Protein AF-A0A3C1FG86-F1 (afdb_monomer)

Mean predicted aligned error: 6.29 Å

Sequence (87 aa):
MPVTIPTVLLQVRADGTVDATIDGHPLLPPEGIGRWRRSSLPQIIDHASTDRTIPVRIEVHEVDQTVFTDIISARPRQPTPTVETDP

Structure (mmCIF, N/CA/C/O backbone):
data_AF-A0A3C1FG86-F1
#
_entry.id   AF-A0A3C1FG86-F1
#
loop_
_atom_site.group_PDB
_atom_site.id
_atom_site.type_symbol
_atom_site.label_atom_id
_atom_site.label_alt_id
_atom_site.label_comp_id
_atom_site.label_asym_id
_atom_site.label_entity_id
_atom_site.label_seq_id
_atom_site.pdbx_PDB_ins_code
_atom_site.Cartn_x
_atom_site.Cartn_y
_atom_site.Cartn_z
_atom_site.occupancy
_atom_site.B_iso_or_equiv
_atom_site.auth_seq_id
_atom_site.auth_comp_id
_atom_site.auth_asym_id
_atom_site.auth_atom_id
_atom_site.pdbx_PDB_model_num
ATOM 1 N N . MET A 1 1 ? -15.535 -11.213 18.056 1.00 64.44 1 MET 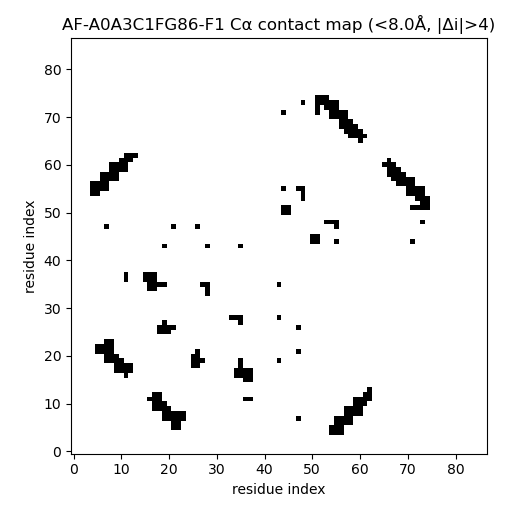A N 1
ATOM 2 C CA . MET A 1 1 ? -15.056 -10.982 16.678 1.00 64.44 1 MET A CA 1
ATOM 3 C C . MET A 1 1 ? -13.536 -10.930 16.729 1.00 64.44 1 MET A C 1
ATOM 5 O O . MET A 1 1 ? -13.039 -10.188 17.570 1.00 64.44 1 MET A O 1
ATOM 9 N N . PRO A 1 2 ? -12.802 -11.744 15.952 1.00 77.31 2 PRO A N 1
ATOM 10 C CA . PRO A 1 2 ? -11.345 -11.640 15.878 1.00 77.31 2 PRO A CA 1
ATOM 11 C C . PRO A 1 2 ? -10.939 -10.279 15.299 1.00 77.31 2 PRO A C 1
ATOM 13 O O . PRO A 1 2 ? -11.617 -9.749 14.418 1.00 77.31 2 PRO A O 1
ATOM 16 N N . VAL A 1 3 ? -9.845 -9.709 15.803 1.00 76.62 3 VAL A N 1
ATOM 17 C CA . VAL A 1 3 ? -9.252 -8.501 15.218 1.00 76.62 3 VAL A CA 1
ATOM 18 C C . VAL A 1 3 ? -8.507 -8.894 13.945 1.00 76.62 3 VAL A C 1
ATOM 20 O O . VAL A 1 3 ? -7.686 -9.808 13.965 1.00 76.62 3 VAL A O 1
ATOM 23 N N . THR A 1 4 ? -8.826 -8.235 12.833 1.00 89.88 4 THR A N 1
ATOM 24 C CA . THR A 1 4 ? -8.155 -8.450 11.543 1.00 89.88 4 THR A CA 1
ATOM 25 C C . THR A 1 4 ? -7.321 -7.216 11.226 1.00 89.88 4 THR A C 1
ATOM 27 O O . THR A 1 4 ? -7.797 -6.097 11.408 1.00 89.88 4 THR A O 1
ATOM 30 N N . ILE A 1 5 ? -6.077 -7.419 10.790 1.00 95.12 5 ILE A N 1
ATOM 31 C CA . ILE A 1 5 ? -5.216 -6.348 10.282 1.00 95.12 5 ILE A CA 1
ATOM 32 C C . ILE A 1 5 ? -5.455 -6.265 8.768 1.00 95.12 5 ILE A C 1
ATOM 34 O O . ILE A 1 5 ? -5.223 -7.276 8.098 1.00 95.12 5 ILE A O 1
ATOM 38 N N . PRO A 1 6 ? -5.901 -5.117 8.223 1.00 96.88 6 PRO A N 1
ATOM 39 C CA . PRO A 1 6 ? -6.057 -4.944 6.783 1.00 96.88 6 PRO A CA 1
ATOM 40 C C . PRO A 1 6 ? -4.754 -5.233 6.042 1.00 96.88 6 PRO A C 1
ATOM 42 O O . PRO A 1 6 ? -3.669 -4.856 6.500 1.00 96.88 6 PRO A O 1
ATOM 45 N N . THR A 1 7 ? -4.857 -5.895 4.895 1.00 98.06 7 THR A N 1
ATOM 46 C CA . THR A 1 7 ? -3.713 -6.215 4.039 1.00 98.06 7 THR A CA 1
ATOM 47 C C . THR A 1 7 ? -3.699 -5.302 2.828 1.00 98.06 7 THR A C 1
ATOM 49 O O . THR A 1 7 ? -4.649 -5.263 2.050 1.00 98.06 7 THR A O 1
ATOM 52 N N . VAL A 1 8 ? -2.595 -4.587 2.652 1.00 98.44 8 VAL A N 1
ATOM 53 C CA . VAL A 1 8 ? -2.343 -3.723 1.506 1.00 98.44 8 VAL A CA 1
ATOM 54 C C . VAL A 1 8 ? -1.351 -4.414 0.585 1.00 98.44 8 VAL A C 1
ATOM 56 O O . VAL A 1 8 ? -0.212 -4.660 0.980 1.00 98.44 8 VAL A O 1
ATOM 59 N N . LEU A 1 9 ? -1.770 -4.698 -0.644 1.00 98.56 9 LEU A N 1
ATOM 60 C CA . LEU A 1 9 ? -0.901 -5.249 -1.680 1.00 98.56 9 LEU A CA 1
ATOM 61 C C . LEU A 1 9 ? -0.508 -4.141 -2.655 1.00 98.56 9 LEU A C 1
ATOM 63 O O . LEU A 1 9 ? -1.380 -3.469 -3.214 1.00 98.56 9 LEU A O 1
ATOM 67 N N . LEU A 1 10 ? 0.796 -3.981 -2.866 1.00 98.50 10 LEU A N 1
ATOM 68 C CA . LEU A 1 10 ? 1.390 -3.028 -3.794 1.00 98.50 10 LEU A CA 1
ATOM 69 C C . LEU A 1 10 ? 2.089 -3.785 -4.922 1.00 98.50 10 LEU A C 1
ATOM 71 O O . LEU A 1 10 ? 3.129 -4.402 -4.703 1.00 98.50 10 LEU A O 1
ATOM 75 N N . GLN A 1 11 ? 1.538 -3.700 -6.129 1.00 98.50 11 GLN A N 1
ATOM 76 C CA . GLN A 1 11 ? 2.146 -4.261 -7.331 1.00 98.50 11 GLN A CA 1
ATOM 77 C C . GLN A 1 11 ? 2.945 -3.174 -8.044 1.00 98.50 11 GLN A C 1
ATOM 79 O O . GLN A 1 11 ? 2.365 -2.256 -8.631 1.00 98.50 11 GLN A O 1
ATOM 84 N N . VAL A 1 12 ? 4.273 -3.270 -8.018 1.00 98.12 12 VAL A N 1
ATOM 85 C CA . VAL A 1 12 ? 5.138 -2.317 -8.716 1.00 98.12 12 VAL A CA 1
ATOM 86 C C . VAL A 1 12 ? 5.265 -2.725 -10.180 1.00 98.12 12 VAL A C 1
ATOM 88 O O . VAL A 1 12 ? 5.603 -3.861 -10.511 1.00 98.12 12 VAL A O 1
ATOM 91 N N . ARG A 1 13 ? 4.986 -1.787 -11.084 1.00 97.94 13 ARG A N 1
ATOM 92 C CA . ARG A 1 13 ? 5.088 -1.987 -12.532 1.00 97.94 13 ARG A CA 1
ATOM 93 C C . ARG A 1 13 ? 6.448 -1.514 -13.045 1.00 97.94 13 ARG A C 1
ATOM 95 O O . ARG A 1 13 ? 7.117 -0.688 -12.426 1.00 97.94 13 ARG A O 1
ATOM 102 N N . ALA A 1 14 ? 6.843 -2.006 -14.219 1.00 96.88 14 ALA A N 1
ATOM 103 C CA . ALA A 1 14 ? 8.129 -1.672 -14.840 1.00 96.88 14 ALA A CA 1
ATOM 104 C C . ALA A 1 14 ? 8.310 -0.170 -15.140 1.00 96.88 14 ALA A C 1
ATOM 106 O O . ALA A 1 14 ? 9.437 0.311 -15.196 1.00 96.88 14 ALA A O 1
ATOM 107 N N . ASP A 1 15 ? 7.217 0.582 -15.299 1.00 96.19 15 ASP A N 1
ATOM 108 C CA . ASP A 1 15 ? 7.235 2.038 -15.490 1.00 96.19 15 ASP A CA 1
ATOM 109 C C . ASP A 1 15 ? 7.344 2.831 -14.167 1.00 96.19 15 ASP A C 1
ATOM 111 O O . ASP A 1 15 ? 7.305 4.063 -14.167 1.00 96.19 15 ASP A O 1
ATOM 115 N N . GLY A 1 16 ? 7.480 2.138 -13.030 1.00 94.12 16 GLY A N 1
ATOM 116 C CA . GLY A 1 16 ? 7.585 2.724 -11.695 1.00 94.12 16 GLY A CA 1
ATOM 117 C C . GLY A 1 16 ? 6.247 3.139 -11.074 1.00 94.12 16 GLY A C 1
ATOM 118 O O . GLY A 1 16 ? 6.243 3.687 -9.964 1.00 94.12 16 GLY A O 1
ATOM 119 N N . THR A 1 17 ? 5.122 2.896 -11.756 1.00 97.38 17 THR A N 1
ATOM 120 C CA . THR A 1 17 ? 3.788 3.039 -11.161 1.00 97.38 17 THR A CA 1
ATOM 121 C C . THR A 1 17 ? 3.478 1.873 -10.228 1.00 97.38 17 THR A C 1
ATOM 123 O O . THR A 1 17 ? 4.096 0.809 -10.302 1.00 97.38 17 THR A O 1
ATOM 126 N N . VAL A 1 18 ? 2.540 2.092 -9.312 1.00 98.31 18 VAL A N 1
ATOM 127 C CA . VAL A 1 18 ? 2.113 1.090 -8.334 1.00 98.31 18 VAL A CA 1
ATOM 128 C C . VAL A 1 18 ? 0.605 0.924 -8.422 1.00 98.31 18 VAL A C 1
ATOM 130 O O . VAL A 1 18 ? -0.128 1.902 -8.307 1.00 98.31 18 VAL A O 1
ATOM 133 N N . ASP A 1 19 ? 0.137 -0.308 -8.587 1.00 98.25 19 ASP A N 1
ATOM 134 C CA . ASP A 1 19 ? -1.267 -0.633 -8.346 1.00 98.25 19 ASP A CA 1
ATOM 135 C C . ASP A 1 19 ? -1.407 -1.050 -6.882 1.00 98.25 19 ASP A C 1
ATOM 137 O O . ASP A 1 19 ? -0.743 -1.982 -6.426 1.00 98.25 19 ASP A O 1
ATOM 141 N N . ALA A 1 20 ? -2.237 -0.328 -6.132 1.00 98.31 20 ALA A N 1
ATOM 142 C CA . ALA A 1 20 ? -2.455 -0.574 -4.714 1.00 98.31 20 ALA A CA 1
ATOM 143 C C . ALA A 1 20 ? -3.857 -1.142 -4.485 1.00 98.31 20 ALA A C 1
ATOM 145 O O . ALA A 1 20 ? -4.835 -0.662 -5.063 1.00 98.31 20 ALA A O 1
ATOM 146 N N . THR A 1 21 ? -3.961 -2.132 -3.605 1.00 98.75 21 THR A N 1
ATOM 147 C CA . THR A 1 21 ? -5.243 -2.639 -3.108 1.00 98.75 21 THR A CA 1
ATOM 148 C C . THR A 1 21 ? -5.214 -2.760 -1.592 1.00 98.75 21 THR A C 1
ATOM 150 O O . THR A 1 21 ? -4.153 -3.003 -1.027 1.00 98.75 21 THR A O 1
ATOM 153 N N . ILE A 1 22 ? -6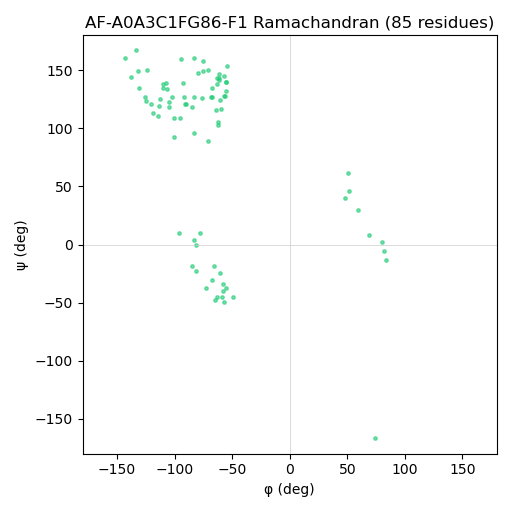.364 -2.596 -0.941 1.00 98.00 22 ILE A N 1
ATOM 154 C CA . ILE A 1 22 ? -6.583 -2.883 0.478 1.00 98.00 22 ILE A CA 1
ATOM 155 C C . ILE A 1 22 ? -7.683 -3.936 0.600 1.00 98.00 22 ILE A C 1
ATOM 157 O O . ILE A 1 22 ? -8.786 -3.762 0.083 1.00 98.00 22 ILE A O 1
ATOM 161 N N . ASP A 1 23 ? -7.357 -5.070 1.217 1.00 97.06 23 ASP A N 1
ATOM 162 C CA . ASP A 1 23 ? -8.238 -6.236 1.335 1.00 97.06 23 ASP A CA 1
ATOM 163 C C . ASP A 1 23 ? -8.879 -6.632 -0.013 1.00 97.06 23 ASP A C 1
ATOM 165 O O . ASP A 1 23 ? -10.064 -6.948 -0.101 1.00 97.06 23 ASP A O 1
ATOM 169 N N . GLY A 1 24 ? -8.092 -6.551 -1.093 1.00 97.19 24 GLY A N 1
ATOM 170 C CA . GLY A 1 24 ? -8.513 -6.857 -2.466 1.00 97.19 24 GLY A CA 1
ATOM 171 C C . GLY A 1 24 ? -9.262 -5.737 -3.200 1.00 97.19 24 GLY A C 1
ATOM 172 O O . GLY A 1 24 ? -9.511 -5.864 -4.398 1.00 97.19 24 GLY A O 1
ATOM 173 N N . HIS A 1 25 ? -9.584 -4.625 -2.538 1.00 98.06 25 HIS A N 1
ATOM 174 C CA . HIS A 1 25 ? -10.257 -3.480 -3.155 1.00 98.06 25 HIS A CA 1
ATOM 175 C C . HIS A 1 25 ? -9.236 -2.454 -3.657 1.00 98.06 25 HIS A C 1
ATOM 177 O O . HIS A 1 25 ? -8.277 -2.174 -2.939 1.00 98.06 25 HIS A O 1
ATOM 183 N N . PRO A 1 26 ? -9.417 -1.844 -4.843 1.00 97.88 26 PRO A N 1
ATOM 184 C CA . PRO A 1 26 ? -8.509 -0.809 -5.334 1.00 97.88 26 PRO A CA 1
ATOM 185 C C . PRO A 1 26 ? -8.365 0.361 -4.354 1.00 97.88 26 PRO A C 1
ATOM 187 O O . PRO A 1 26 ? -9.352 0.975 -3.954 1.00 97.88 26 PRO A O 1
ATOM 190 N N . LEU A 1 27 ? -7.122 0.698 -4.015 1.00 97.44 27 LEU A N 1
ATOM 191 C CA . LEU A 1 27 ? -6.773 1.852 -3.196 1.00 97.44 27 LEU A CA 1
ATOM 192 C C . LEU A 1 27 ? -6.298 2.974 -4.119 1.00 97.44 27 LEU A C 1
ATOM 194 O O . LEU A 1 27 ? -5.131 3.023 -4.509 1.00 97.44 27 LEU A O 1
ATOM 198 N N . LEU A 1 28 ? -7.217 3.848 -4.523 1.00 96.19 28 LEU A N 1
ATOM 199 C CA . LEU A 1 28 ? 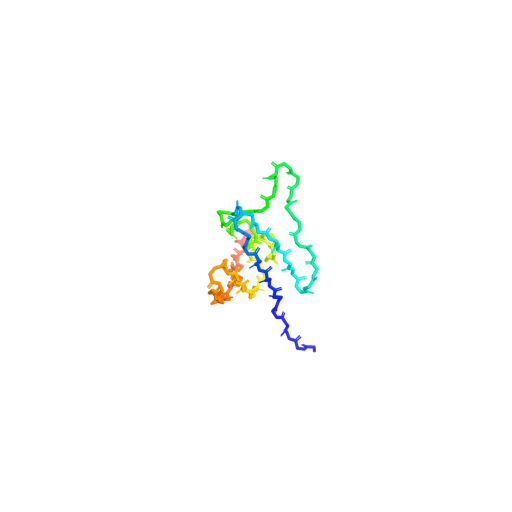-6.932 4.888 -5.509 1.00 96.19 28 LEU A CA 1
ATOM 200 C C . LEU A 1 28 ? -6.208 6.095 -4.888 1.00 96.19 28 LEU A C 1
ATOM 202 O O . LEU A 1 28 ? 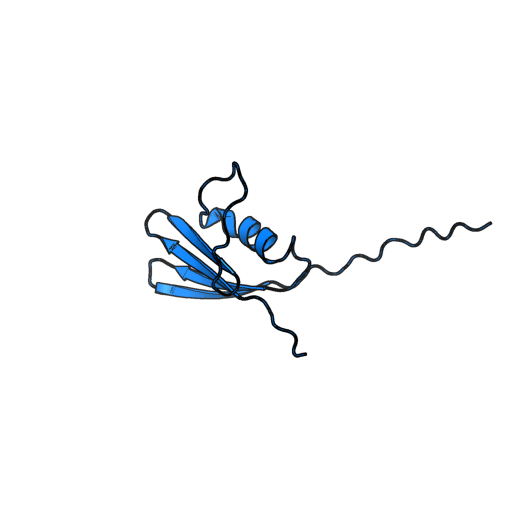-6.456 6.437 -3.730 1.00 96.19 28 LEU A O 1
ATOM 206 N N . PRO A 1 29 ? -5.333 6.770 -5.653 1.00 94.94 29 PRO A N 1
ATOM 207 C CA . PRO A 1 29 ? -4.744 8.027 -5.224 1.00 94.94 29 PRO A CA 1
ATOM 208 C C . PRO A 1 29 ? -5.799 9.113 -5.011 1.00 94.94 29 PRO A C 1
ATOM 210 O O . PRO A 1 29 ? -6.732 9.210 -5.812 1.00 94.94 29 PRO A O 1
ATOM 213 N N . PRO A 1 30 ? -5.641 9.962 -3.975 1.00 91.69 30 PRO A N 1
ATOM 214 C CA . PRO A 1 30 ? -6.416 11.186 -3.851 1.00 91.69 30 PRO A CA 1
ATOM 215 C C . PRO A 1 30 ? -6.294 12.050 -5.107 1.00 91.69 30 PRO A C 1
ATOM 217 O O . PRO A 1 30 ? -5.281 12.019 -5.819 1.00 91.69 30 PRO A O 1
ATOM 220 N N . GLU A 1 31 ? -7.315 12.864 -5.354 1.00 91.56 31 GLU A N 1
ATOM 221 C CA . GLU A 1 31 ? -7.320 13.789 -6.482 1.00 91.56 31 GLU A CA 1
ATOM 222 C C . GLU A 1 31 ? -6.085 14.708 -6.462 1.00 91.56 31 GLU A C 1
ATOM 224 O O . GLU A 1 31 ? -5.628 15.160 -5.413 1.00 91.56 31 GLU A O 1
ATOM 229 N N . GLY A 1 32 ? -5.510 14.962 -7.640 1.00 87.88 32 GLY A N 1
ATOM 230 C CA . GLY A 1 32 ? -4.344 15.838 -7.804 1.00 87.88 32 GLY A CA 1
ATOM 231 C C . GLY A 1 32 ? -2.974 15.197 -7.545 1.00 87.88 32 GLY A C 1
ATOM 232 O O . GLY A 1 32 ? -1.971 15.762 -7.972 1.00 87.88 32 GLY A O 1
ATOM 233 N N . ILE A 1 33 ? -2.899 14.008 -6.934 1.00 86.00 33 ILE A N 1
ATOM 234 C CA . ILE A 1 33 ? -1.620 13.302 -6.701 1.00 86.00 33 ILE A CA 1
ATOM 235 C C . ILE A 1 33 ? -1.143 12.543 -7.955 1.00 86.00 33 ILE A C 1
ATOM 237 O O . ILE A 1 33 ? 0.052 12.303 -8.136 1.00 86.00 33 ILE A O 1
ATOM 241 N N . GLY A 1 34 ? -2.066 12.206 -8.861 1.00 90.19 34 GLY A N 1
ATOM 242 C CA . GLY A 1 34 ? -1.779 11.361 -10.021 1.00 90.19 34 GLY A CA 1
ATOM 243 C C . GLY A 1 34 ? -1.601 9.892 -9.627 1.00 90.19 34 GLY A C 1
ATOM 244 O O . GLY A 1 34 ? -1.968 9.488 -8.530 1.00 90.19 34 GLY A O 1
ATOM 245 N N . ARG A 1 35 ? -1.073 9.059 -10.534 1.00 95.88 35 ARG A N 1
ATOM 246 C CA . ARG A 1 35 ? -0.872 7.623 -10.262 1.00 95.88 35 ARG A CA 1
ATOM 247 C C . ARG A 1 35 ? 0.096 7.410 -9.101 1.00 95.88 35 ARG A C 1
ATOM 249 O O . ARG A 1 35 ? 1.116 8.096 -9.013 1.00 95.88 35 ARG A O 1
ATOM 256 N N . TRP A 1 36 ? -0.171 6.387 -8.295 1.00 97.75 36 TRP A N 1
ATOM 257 C CA . TRP A 1 36 ? 0.781 5.924 -7.298 1.00 97.75 36 TRP A CA 1
ATOM 258 C C . TRP A 1 36 ? 2.117 5.530 -7.914 1.00 97.75 36 TRP A C 1
ATOM 260 O O . TRP A 1 36 ? 2.193 4.993 -9.021 1.00 97.75 36 TRP A O 1
ATOM 270 N N . ARG A 1 37 ? 3.176 5.795 -7.154 1.00 96.25 37 ARG A N 1
ATOM 271 C CA . ARG A 1 37 ? 4.556 5.423 -7.459 1.00 96.25 37 ARG A CA 1
ATOM 272 C C . ARG A 1 37 ? 5.197 4.808 -6.226 1.00 96.25 37 ARG A C 1
ATOM 274 O O . ARG A 1 37 ? 4.701 4.989 -5.117 1.00 96.25 37 ARG A O 1
ATOM 281 N N . ARG A 1 38 ? 6.358 4.170 -6.389 1.00 94.31 38 ARG A N 1
ATOM 282 C CA . ARG A 1 38 ? 7.127 3.641 -5.246 1.00 94.31 38 ARG A CA 1
ATOM 283 C C . ARG A 1 38 ? 7.443 4.731 -4.207 1.00 94.31 38 ARG A C 1
ATOM 285 O O . ARG A 1 38 ? 7.345 4.496 -3.008 1.00 94.31 38 ARG A O 1
ATOM 292 N N . SER A 1 39 ? 7.729 5.955 -4.658 1.00 94.31 39 SER A N 1
ATOM 293 C CA . SER A 1 39 ? 7.949 7.120 -3.784 1.00 94.31 39 SER A CA 1
ATOM 294 C C . SER A 1 39 ? 6.708 7.556 -2.995 1.00 94.31 39 SER A C 1
ATOM 296 O O . SER A 1 39 ? 6.840 8.274 -2.010 1.00 94.31 39 SER A O 1
ATOM 298 N N . SER A 1 40 ? 5.511 7.133 -3.409 1.00 96.06 40 SER A N 1
ATOM 299 C CA . SER A 1 40 ? 4.248 7.406 -2.716 1.00 96.06 40 SER A CA 1
ATOM 300 C C . SER A 1 40 ? 3.991 6.456 -1.548 1.00 96.06 40 SER A C 1
ATOM 302 O O . SER A 1 40 ? 2.972 6.605 -0.881 1.00 96.06 40 SER A O 1
ATOM 304 N N . LEU A 1 41 ? 4.880 5.493 -1.266 1.00 95.00 41 LEU A N 1
ATOM 305 C CA . LEU A 1 41 ? 4.685 4.507 -0.199 1.00 95.00 41 LEU A CA 1
ATOM 306 C C . LEU A 1 41 ? 4.274 5.131 1.152 1.00 95.00 41 LEU A C 1
ATOM 308 O O . LEU A 1 41 ? 3.303 4.647 1.731 1.00 95.00 41 LEU A O 1
ATOM 312 N N . PRO A 1 42 ? 4.890 6.230 1.640 1.00 95.31 42 PRO A N 1
ATOM 313 C CA . PRO A 1 42 ? 4.431 6.871 2.872 1.00 95.31 42 PRO A CA 1
ATOM 314 C C . PRO A 1 42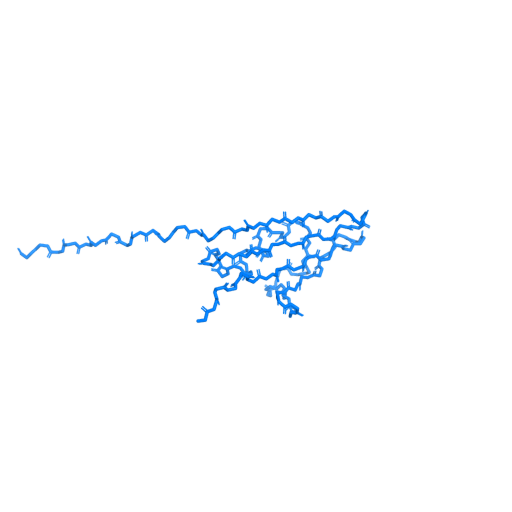 ? 2.966 7.331 2.814 1.00 95.31 42 PRO A C 1
ATOM 316 O O . PRO A 1 42 ? 2.236 7.139 3.781 1.00 95.31 42 PRO A O 1
ATOM 319 N N . GLN A 1 43 ? 2.529 7.878 1.675 1.00 96.38 43 GLN A N 1
ATOM 320 C CA . GLN A 1 43 ? 1.166 8.381 1.456 1.00 96.38 43 GLN A CA 1
ATOM 321 C C . GLN A 1 43 ? 0.157 7.239 1.314 1.00 96.38 43 GLN A C 1
ATOM 323 O O . GLN A 1 43 ? -0.958 7.337 1.817 1.00 96.38 43 GLN A O 1
ATOM 328 N N . ILE A 1 44 ? 0.552 6.146 0.655 1.00 97.38 44 ILE A N 1
ATOM 329 C CA . ILE A 1 44 ? -0.260 4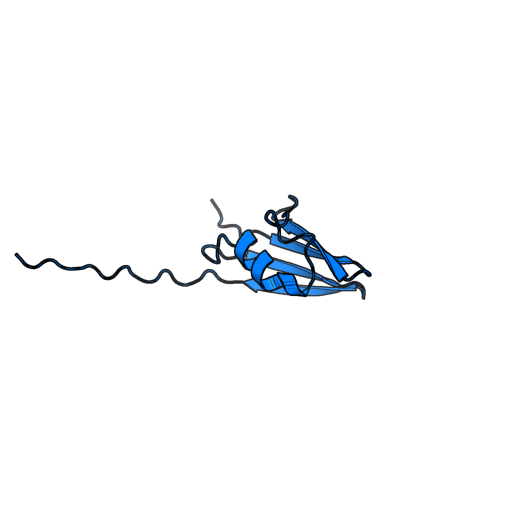.931 0.554 1.00 97.38 44 ILE A CA 1
ATOM 330 C C . ILE A 1 44 ? -0.476 4.331 1.945 1.00 97.38 44 ILE A C 1
ATOM 332 O O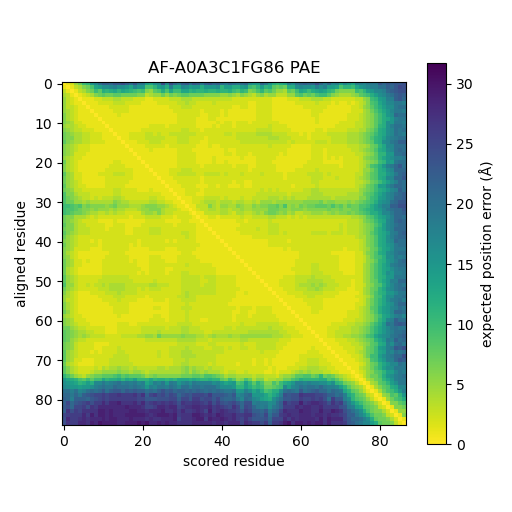 . ILE A 1 44 ? -1.608 4.000 2.292 1.00 97.38 44 ILE A O 1
ATOM 336 N N . ILE A 1 45 ? 0.587 4.244 2.754 1.00 96.44 45 ILE A N 1
ATOM 337 C CA . ILE A 1 45 ? 0.504 3.802 4.151 1.00 96.44 45 ILE A CA 1
ATOM 338 C C . ILE A 1 45 ? -0.465 4.697 4.918 1.00 96.44 45 ILE A C 1
ATOM 340 O O . ILE A 1 45 ? -1.358 4.179 5.581 1.00 96.44 45 ILE A O 1
ATOM 344 N N . ASP A 1 46 ? -0.325 6.019 4.814 1.00 95.88 46 ASP A N 1
ATOM 345 C CA . ASP A 1 46 ? -1.209 6.966 5.497 1.00 95.88 46 ASP A CA 1
ATOM 346 C C . ASP A 1 46 ? -2.672 6.791 5.096 1.00 95.88 46 ASP A C 1
ATOM 348 O O . ASP A 1 46 ? -3.540 6.700 5.961 1.00 95.88 46 ASP A O 1
ATOM 352 N N . HIS A 1 47 ? -2.952 6.647 3.804 1.00 95.81 47 HIS A N 1
ATOM 353 C CA . HIS A 1 47 ? -4.311 6.438 3.323 1.00 95.81 47 HIS A CA 1
ATOM 354 C C . HIS A 1 47 ? -4.895 5.103 3.812 1.00 95.81 47 HIS A C 1
ATOM 356 O O . HIS A 1 47 ? -6.005 5.068 4.337 1.00 95.81 47 HIS A O 1
ATOM 362 N N . ALA A 1 48 ? -4.146 4.006 3.681 1.00 96.62 48 ALA A N 1
ATOM 363 C CA . ALA A 1 48 ? -4.605 2.667 4.049 1.00 96.62 48 ALA A CA 1
ATOM 364 C C . ALA A 1 48 ? -4.803 2.480 5.560 1.00 96.62 48 ALA A C 1
ATOM 366 O O . ALA A 1 48 ? -5.636 1.686 5.990 1.00 96.62 48 ALA A O 1
ATOM 367 N N . SER A 1 49 ? -4.021 3.196 6.367 1.00 95.75 49 SER A N 1
ATOM 368 C CA . SER A 1 49 ? -4.034 3.094 7.829 1.00 95.75 49 SER A CA 1
ATOM 369 C C . SER A 1 49 ? -4.897 4.156 8.513 1.00 95.75 49 SER A C 1
ATOM 371 O O . SER A 1 49 ? -4.829 4.298 9.737 1.00 95.75 49 SER A O 1
ATOM 373 N N . THR A 1 50 ? -5.697 4.908 7.747 1.00 94.62 50 THR A N 1
ATOM 374 C CA . THR A 1 50 ? -6.489 6.045 8.244 1.00 94.62 50 THR A CA 1
ATOM 375 C C . THR A 1 50 ? -5.599 7.000 9.049 1.00 94.62 50 THR A C 1
ATOM 377 O O . THR A 1 50 ? -5.756 7.139 10.260 1.00 94.62 50 THR A O 1
ATOM 380 N N . ASP A 1 51 ? -4.591 7.572 8.387 1.00 94.75 51 ASP A N 1
ATOM 381 C CA . ASP A 1 51 ? -3.523 8.398 8.976 1.00 94.75 51 ASP A CA 1
ATOM 382 C C . ASP A 1 51 ? -2.832 7.723 10.177 1.00 94.75 51 ASP A C 1
ATOM 384 O O . ASP A 1 51 ? -2.630 8.296 11.251 1.00 94.75 51 ASP A O 1
ATOM 388 N N . ARG A 1 52 ? -2.491 6.440 10.003 1.00 93.56 52 ARG A N 1
ATOM 389 C CA . ARG A 1 52 ? -1.835 5.586 11.004 1.00 93.56 52 ARG A CA 1
ATOM 390 C C . ARG A 1 52 ? -2.632 5.437 12.301 1.00 93.56 52 ARG A C 1
ATOM 392 O O . ARG A 1 52 ? -2.039 5.227 13.354 1.00 93.56 52 ARG A O 1
ATOM 399 N N . THR A 1 53 ? -3.961 5.506 12.260 1.00 94.19 53 THR A N 1
ATOM 400 C CA . THR A 1 53 ? -4.814 5.235 13.434 1.00 94.19 53 THR A CA 1
ATOM 401 C C . THR A 1 53 ? -5.128 3.749 13.622 1.00 94.19 53 THR A C 1
ATOM 403 O O . THR A 1 53 ? -5.479 3.340 14.732 1.00 94.19 53 THR A O 1
ATOM 406 N N . ILE A 1 54 ? -4.957 2.933 12.576 1.00 94.50 54 ILE A N 1
ATOM 407 C CA . ILE A 1 54 ? -5.062 1.468 12.619 1.00 94.50 54 ILE A CA 1
ATOM 408 C C . ILE A 1 54 ? -3.777 0.813 12.091 1.00 94.50 54 ILE A C 1
ATOM 410 O O . ILE A 1 54 ? -3.095 1.404 11.253 1.00 94.50 54 ILE A O 1
ATOM 414 N N . PRO A 1 55 ? -3.410 -0.392 12.565 1.00 96.12 55 PRO A N 1
ATOM 415 C CA . PRO A 1 55 ? -2.303 -1.127 11.973 1.00 96.12 55 PRO A CA 1
ATOM 416 C C . PRO A 1 55 ? -2.684 -1.649 10.583 1.00 96.12 55 PRO A C 1
ATOM 418 O O . PRO A 1 55 ? -3.844 -1.983 10.349 1.00 96.12 55 PRO A O 1
ATOM 421 N N . VAL A 1 56 ? -1.703 -1.783 9.692 1.00 97.50 56 VAL A N 1
ATOM 422 C CA . VAL A 1 56 ? -1.870 -2.397 8.364 1.00 97.50 56 VAL A CA 1
ATOM 423 C C . VAL A 1 56 ? -0.691 -3.312 8.051 1.00 97.50 56 VAL A C 1
ATOM 425 O O . VAL A 1 56 ? 0.447 -3.011 8.411 1.00 97.50 56 VAL A O 1
ATOM 428 N N . ARG A 1 57 ? -0.942 -4.425 7.363 1.00 97.88 57 ARG A N 1
ATOM 429 C CA . ARG A 1 57 ? 0.110 -5.258 6.772 1.00 97.88 57 ARG A CA 1
ATOM 430 C C . ARG A 1 57 ? 0.339 -4.785 5.344 1.00 97.88 57 ARG A C 1
ATOM 432 O O . ARG A 1 57 ? -0.612 -4.721 4.577 1.00 97.88 57 ARG A O 1
ATOM 439 N N . ILE A 1 58 ? 1.578 -4.488 4.983 1.00 98.19 58 ILE A N 1
ATOM 440 C CA . ILE A 1 58 ? 1.962 -4.111 3.624 1.00 98.19 58 ILE A CA 1
ATOM 441 C C . ILE A 1 58 ? 2.706 -5.278 2.986 1.00 98.19 58 ILE A C 1
ATOM 443 O O . ILE A 1 58 ? 3.611 -5.848 3.593 1.00 98.19 58 ILE A O 1
ATOM 447 N N . GLU A 1 59 ? 2.351 -5.602 1.750 1.00 98.38 59 GLU A N 1
ATOM 448 C CA . GLU A 1 59 ? 3.088 -6.521 0.895 1.00 98.38 59 GLU A CA 1
ATOM 449 C C . GLU A 1 59 ? 3.426 -5.816 -0.420 1.00 98.38 59 GLU A C 1
ATOM 451 O O . GLU A 1 59 ? 2.542 -5.292 -1.094 1.00 98.38 59 GLU A O 1
ATOM 456 N N . VAL A 1 60 ? 4.710 -5.759 -0.769 1.00 98.25 60 VAL A N 1
ATOM 457 C CA . VAL A 1 60 ? 5.202 -5.100 -1.984 1.00 98.25 60 VAL A CA 1
ATOM 458 C C . VAL A 1 60 ? 5.776 -6.151 -2.906 1.00 98.25 60 VAL A C 1
ATOM 460 O O . VAL A 1 60 ? 6.721 -6.843 -2.536 1.00 98.25 60 VAL A O 1
ATOM 463 N N . HIS A 1 61 ? 5.204 -6.263 -4.096 1.00 98.25 61 HIS A N 1
ATOM 464 C CA . HIS A 1 61 ? 5.679 -7.132 -5.164 1.00 98.25 61 HIS A CA 1
ATOM 465 C C . HIS A 1 61 ? 6.443 -6.268 -6.153 1.00 98.25 61 HIS A C 1
ATOM 467 O O . HIS A 1 61 ? 5.868 -5.428 -6.853 1.00 98.25 61 HIS A O 1
ATOM 473 N N . GLU A 1 62 ? 7.757 -6.442 -6.163 1.00 97.81 62 GLU A N 1
ATOM 474 C CA . GLU A 1 62 ? 8.647 -5.708 -7.042 1.00 97.81 62 GLU A CA 1
ATOM 475 C C . GLU A 1 62 ? 8.729 -6.346 -8.432 1.00 97.81 62 GLU A C 1
ATOM 477 O O . GLU A 1 62 ? 8.416 -7.518 -8.648 1.00 97.81 62 GLU A O 1
ATOM 482 N N . VAL A 1 63 ? 9.171 -5.553 -9.410 1.00 97.81 63 VAL A N 1
ATOM 483 C CA . VAL A 1 63 ? 9.268 -5.979 -10.819 1.00 97.81 63 VAL A CA 1
ATOM 484 C C . VAL A 1 63 ? 10.174 -7.206 -10.979 1.00 97.81 63 VAL A C 1
ATOM 486 O O . VAL A 1 63 ? 9.905 -8.078 -11.804 1.00 97.81 63 VAL A O 1
ATOM 489 N N . ASP A 1 64 ? 11.216 -7.298 -10.155 1.00 96.81 64 ASP A N 1
ATOM 490 C CA . ASP A 1 64 ? 12.170 -8.410 -10.112 1.00 96.81 64 ASP A CA 1
ATOM 491 C C . ASP A 1 64 ? 11.642 -9.655 -9.375 1.00 96.81 64 ASP A C 1
ATOM 493 O O . ASP A 1 64 ? 12.398 -10.598 -9.151 1.00 96.81 64 ASP A O 1
ATOM 497 N N . GLN A 1 65 ? 10.345 -9.681 -9.048 1.00 94.88 65 GLN A N 1
ATOM 498 C CA . GLN A 1 65 ? 9.663 -10.731 -8.286 1.00 94.88 65 GLN A CA 1
ATOM 499 C C . GLN A 1 65 ? 10.077 -10.802 -6.811 1.00 94.88 65 GLN A C 1
ATOM 501 O O . GLN A 1 65 ? 9.654 -11.717 -6.102 1.00 94.88 65 GLN A O 1
ATOM 506 N N . THR A 1 66 ? 10.858 -9.838 -6.317 1.00 97.69 66 THR A N 1
ATOM 507 C CA . THR A 1 66 ? 11.115 -9.720 -4.883 1.00 97.69 66 THR A CA 1
ATOM 508 C C . THR A 1 66 ? 9.829 -9.327 -4.169 1.00 97.69 66 THR A C 1
ATOM 510 O O . THR A 1 66 ? 9.117 -8.415 -4.594 1.00 97.69 66 THR A O 1
ATOM 513 N N . VAL A 1 67 ? 9.544 -10.003 -3.058 1.00 97.88 67 VAL A N 1
ATOM 514 C CA . VAL A 1 67 ? 8.407 -9.684 -2.197 1.00 97.88 67 VAL A CA 1
ATOM 515 C C . VAL A 1 67 ? 8.921 -9.161 -0.866 1.00 97.88 67 VAL A C 1
ATOM 517 O O . VAL A 1 67 ? 9.693 -9.830 -0.179 1.00 97.88 67 VAL A O 1
ATOM 520 N N . PHE A 1 68 ? 8.464 -7.970 -0.492 1.00 97.12 68 PHE A N 1
ATOM 521 C CA . PHE A 1 68 ? 8.696 -7.389 0.825 1.00 97.12 68 PHE A CA 1
ATOM 522 C C . PHE A 1 68 ? 7.403 -7.419 1.624 1.00 97.12 68 PHE A C 1
ATOM 524 O O . PHE A 1 68 ? 6.332 -7.133 1.096 1.00 97.12 68 PHE A O 1
ATOM 531 N N . THR A 1 69 ? 7.492 -7.744 2.908 1.00 97.19 69 THR A N 1
ATOM 532 C CA . THR A 1 69 ? 6.345 -7.710 3.816 1.00 97.19 69 THR A CA 1
ATOM 533 C C . THR A 1 69 ? 6.720 -6.959 5.076 1.00 97.19 69 THR A C 1
ATOM 535 O O . THR A 1 69 ? 7.778 -7.210 5.649 1.00 97.19 69 THR A O 1
ATOM 538 N N . ASP A 1 70 ? 5.837 -6.068 5.512 1.00 96.62 70 ASP A N 1
ATOM 539 C CA . ASP A 1 70 ? 5.983 -5.335 6.765 1.00 96.62 70 ASP A CA 1
ATOM 540 C C . ASP A 1 70 ? 4.619 -5.139 7.443 1.00 96.62 70 ASP A C 1
ATOM 542 O O . ASP A 1 70 ? 3.567 -5.240 6.806 1.00 96.62 70 ASP A O 1
ATOM 546 N N . ILE A 1 71 ? 4.622 -4.862 8.744 1.00 96.69 71 ILE A N 1
ATOM 547 C CA . ILE A 1 71 ? 3.430 -4.476 9.500 1.00 96.69 71 ILE A CA 1
ATOM 548 C C . ILE A 1 71 ? 3.654 -3.078 10.055 1.00 96.69 71 ILE A C 1
ATOM 550 O O . ILE A 1 71 ? 4.452 -2.860 10.966 1.00 96.69 71 ILE A O 1
ATOM 554 N N . ILE A 1 72 ? 2.877 -2.128 9.548 1.00 96.19 72 ILE A N 1
ATOM 555 C CA . ILE A 1 72 ? 2.886 -0.762 10.048 1.00 96.19 72 ILE A CA 1
ATOM 556 C C . ILE A 1 72 ? 1.952 -0.695 11.248 1.00 96.19 72 ILE A C 1
ATOM 558 O O . ILE A 1 72 ? 0.752 -0.947 11.142 1.00 96.19 72 ILE A O 1
ATOM 562 N N . SER A 1 73 ? 2.515 -0.358 12.405 1.00 94.94 73 SER A N 1
ATOM 563 C CA . SER A 1 73 ? 1.749 -0.186 13.638 1.00 94.94 73 SER A CA 1
ATOM 564 C C . SER A 1 73 ? 0.970 1.129 13.627 1.00 94.94 73 SER A C 1
ATOM 566 O O . SER A 1 73 ? 1.421 2.129 13.064 1.00 94.94 73 SER A O 1
ATOM 568 N N . ALA A 1 74 ? -0.179 1.146 14.305 1.00 92.81 74 ALA A N 1
ATOM 569 C CA . ALA A 1 74 ? -0.884 2.391 14.582 1.00 92.81 74 ALA A CA 1
ATOM 570 C C . ALA A 1 74 ? -0.013 3.322 15.442 1.00 92.81 74 ALA A C 1
ATOM 572 O O . ALA A 1 74 ? 0.731 2.872 16.320 1.00 92.81 74 ALA A O 1
ATOM 573 N N . ARG A 1 75 ? -0.139 4.631 15.230 1.00 90.88 75 ARG A N 1
ATOM 574 C CA . ARG A 1 75 ? 0.418 5.645 16.120 1.00 90.88 75 ARG A CA 1
ATOM 575 C C . ARG A 1 75 ? -0.245 5.525 17.498 1.00 90.88 75 ARG A C 1
ATOM 577 O O . ARG A 1 75 ? -1.468 5.374 17.576 1.00 90.88 75 ARG A O 1
ATOM 584 N N . PRO A 1 76 ? 0.528 5.631 18.593 1.00 79.50 76 PRO A N 1
ATOM 585 C CA . PRO A 1 76 ? -0.044 5.737 19.927 1.00 79.50 76 PRO A CA 1
ATOM 586 C C . PRO A 1 76 ? -1.018 6.917 19.983 1.00 79.50 76 PRO A C 1
ATOM 588 O O . PRO A 1 76 ? -0.687 8.019 19.541 1.00 79.50 76 PRO A O 1
ATOM 591 N N . ARG A 1 77 ? -2.219 6.708 20.535 1.00 71.19 77 ARG A N 1
ATOM 592 C CA . ARG A 1 77 ? -3.127 7.823 20.825 1.00 71.19 77 ARG A CA 1
ATOM 593 C C . ARG A 1 77 ? -2.454 8.706 21.868 1.00 71.19 77 ARG A C 1
ATOM 595 O O . ARG A 1 77 ? -2.220 8.254 22.987 1.00 71.19 77 ARG A O 1
ATOM 602 N N . GLN A 1 78 ? -2.138 9.944 21.509 1.00 69.44 78 GLN A N 1
ATOM 603 C CA . GLN A 1 78 ? -1.676 10.913 22.490 1.00 69.44 78 GLN A CA 1
ATOM 604 C C . GLN A 1 78 ? -2.856 11.246 23.414 1.00 69.44 78 GLN A C 1
ATOM 606 O O . GLN A 1 78 ? -3.931 11.576 22.904 1.00 69.44 78 GLN A O 1
ATOM 611 N N . PRO A 1 79 ? -2.708 11.132 24.746 1.00 61.47 79 PRO A N 1
ATOM 612 C CA . PRO A 1 79 ? -3.748 11.575 25.658 1.00 61.47 79 PRO A CA 1
ATOM 613 C C . PRO A 1 79 ? -4.025 13.054 25.390 1.00 61.47 79 PRO A C 1
ATOM 615 O O . PRO A 1 79 ? -3.094 13.862 25.360 1.00 61.47 79 PRO A O 1
ATOM 618 N N . THR A 1 80 ? -5.287 13.415 25.168 1.00 65.75 80 THR A N 1
ATOM 619 C CA . THR A 1 80 ? -5.688 14.822 25.199 1.00 65.75 80 THR A CA 1
ATOM 620 C C . THR A 1 80 ? -5.378 15.324 26.610 1.00 65.75 80 THR A C 1
ATOM 622 O O . THR A 1 80 ? -5.821 14.675 27.561 1.00 65.75 80 THR A O 1
ATOM 625 N N . PRO A 1 81 ? -4.594 16.400 26.798 1.00 67.75 81 PRO A N 1
ATOM 626 C CA . PRO A 1 81 ? -4.382 16.932 28.134 1.00 67.75 81 PRO A CA 1
ATOM 627 C C . PRO A 1 81 ? -5.746 17.334 28.698 1.00 67.75 81 PRO A C 1
ATOM 629 O O . PRO A 1 81 ? -6.424 18.192 28.133 1.00 67.75 81 PRO A O 1
ATOM 632 N N . THR A 1 82 ? -6.172 16.679 29.778 1.00 67.38 82 THR A N 1
ATOM 633 C CA . THR A 1 82 ? -7.326 17.121 30.557 1.00 67.38 82 THR A CA 1
ATOM 634 C C . THR A 1 82 ? -6.966 18.493 31.108 1.00 67.38 82 THR A C 1
ATOM 636 O O . THR A 1 82 ? -6.136 18.602 32.007 1.00 67.38 82 THR A O 1
ATOM 639 N N . VAL A 1 83 ? -7.538 19.552 30.534 1.00 68.38 83 VAL A N 1
ATOM 640 C CA . VAL A 1 83 ? -7.532 20.868 31.171 1.00 68.38 83 VAL A CA 1
ATOM 641 C C . VAL A 1 83 ? -8.485 20.750 32.354 1.00 68.38 83 VAL A C 1
ATOM 643 O O . VAL A 1 83 ? -9.694 20.928 32.214 1.00 68.38 83 VAL A O 1
ATOM 646 N N . GLU A 1 84 ? -7.949 20.346 33.502 1.00 71.12 84 GLU A N 1
ATOM 647 C CA . GLU A 1 84 ? -8.640 20.463 34.780 1.00 71.12 84 GLU A CA 1
ATOM 648 C C . GLU A 1 84 ? -8.855 21.957 35.020 1.00 71.12 84 GLU A C 1
ATOM 650 O O . GLU A 1 84 ? -7.918 22.716 35.262 1.00 71.12 84 GLU A O 1
ATOM 655 N N . THR A 1 85 ? -10.089 22.404 34.799 1.00 63.28 85 THR A N 1
ATOM 656 C CA . THR A 1 85 ? -10.497 23.768 35.124 1.00 63.28 85 THR A CA 1
ATOM 657 C C . THR A 1 85 ? -10.850 23.740 36.605 1.00 63.28 85 THR A C 1
ATOM 659 O O . THR A 1 85 ? -11.930 23.275 36.96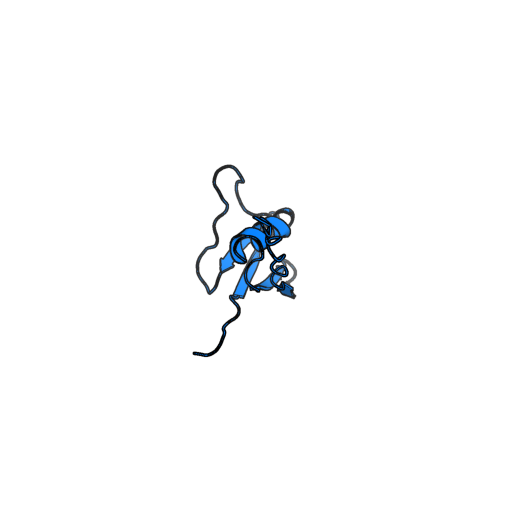1 1.00 63.28 85 THR A O 1
ATOM 662 N N . ASP A 1 86 ? -9.899 24.126 37.454 1.00 63.22 86 ASP A N 1
ATOM 663 C CA . ASP A 1 86 ? -10.116 24.291 38.896 1.00 63.22 86 ASP A CA 1
ATOM 664 C C . ASP A 1 86 ? -11.069 25.492 39.123 1.00 63.22 86 ASP A C 1
ATOM 666 O O . ASP A 1 86 ? -10.831 26.546 38.515 1.00 63.22 86 ASP A O 1
ATOM 670 N N . PRO A 1 87 ? -12.183 25.333 39.870 1.00 68.19 87 PRO A N 1
ATOM 671 C CA . PRO A 1 87 ? -13.177 26.387 40.115 1.00 68.19 87 PRO A CA 1
ATOM 672 C C . PRO A 1 87 ? -12.720 27.523 41.042 1.00 68.19 87 PRO A C 1
ATOM 674 O O . PRO A 1 87 ? -11.917 27.287 41.970 1.00 68.19 87 PRO A O 1
#

Foldseek 3Di:
DDDDAWEKEWEQDPVQFTFIDINNHTDADDPPPPTHGPVCVVVSCCSNCVNLQAKHWYWYQDPVRDIDIDIRHRDPPDDDPPPPPDD

Nearest PDB structures (foldseek):
  2zyz-assembly1_A  TM=3.254E-01  e=2.188E-01  Pyrobaculum aerophilum
  6z9u-assembly1_D  TM=3.425E-01  e=9.935E-01  Homo sapiens
  7zrz-assembly1_AP1  TM=2.660E-01  e=3.704E-01  Homo sapiens
  8iss-assembly1_C  TM=3.180E-01  e=2.188E+00  Homo sapiens
  8hmz-assembly1_B  TM=3.107E-01  e=2.337E+00  Homo sapiens

Radius of gyration: 16.75 Å; Cα contacts (8 Å, |Δi|>4): 138; chains: 1; bounding box: 27×38×56 Å

Solvent-accessible surface area (backbone atoms only — not comparable to full-atom values): 5291 Å² total; per-residue (Å²): 131,85,90,78,68,52,42,32,44,33,43,41,43,92,88,48,39,37,54,39,23,46,74,86,39,81,52,76,62,63,88,91,70,54,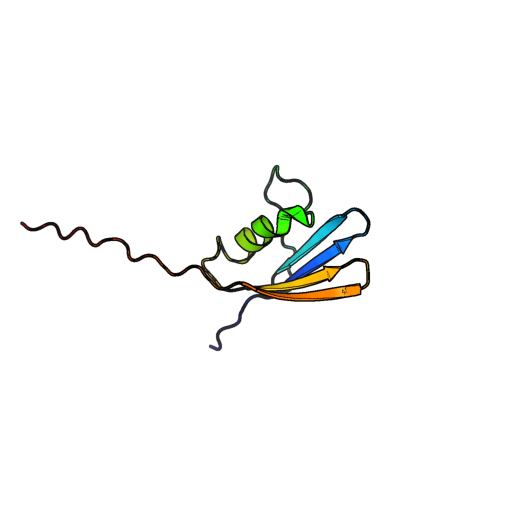79,43,32,73,90,39,49,71,58,51,50,30,63,77,13,62,72,29,67,38,46,30,34,42,38,38,39,40,75,87,70,50,74,48,77,51,72,49,69,40,58,79,82,75,80,76,80,78,80,78,78,80,132

Secondary structure (DSSP, 8-state):
------EEEEEE-TTSBEEEEETTEE-PPPTTS-S-BGGGHHHHHHHHTTTTTS-EEEEEE-TTS-EEEEEEPPPP-PPPP------

pLDDT: mean 91.36, std 10.69, range [61.47, 98.75]